Protein AF-A0AA40HAX6-F1 (afdb_monomer_lite)

Radius of gyration: 31.43 Å; chains: 1; bounding box: 55×46×75 Å

Foldseek 3Di:
DDPLVVCCVVPVPVNPPCPDDPDDPVRVLVVVVVVCVVVVHPDDSVNVVVVCVVPVDDQDPVNVVVVVVVVVVVVPPPPPPPDDDDPVNVVVVVVVVVVVVVVCCVPDPCVCLVPPDPCNPVVVCPPDPPPPDPPVVVVVPDPDPPPPPPPD

Secondary structure (DSSP, 8-state):
--HHHHHHHH-HHHHSS-----S-HHHHHHHHHHHHHHTT----HHHHHHHHHHT-SPPPHHHHHHHHHHHHHHHTS-PPPP-PPPHHHHHHHHHHHHHHHHHHHHH-S-GGGGTS-S-HHHHHHHH--PPPPPHHHHTTT-SSTTSSTT--

Structure (mmCIF, N/CA/C/O backbone):
data_AF-A0AA40HAX6-F1
#
_entry.id   AF-A0AA40HAX6-F1
#
loop_
_atom_site.group_PDB
_atom_site.id
_atom_site.type_symbol
_atom_site.label_atom_id
_atom_site.label_alt_id
_atom_site.label_comp_id
_atom_site.label_asym_id
_atom_site.label_entity_id
_atom_site.label_seq_id
_atom_site.pdbx_PDB_ins_code
_atom_site.Cartn_x
_atom_site.Cartn_y
_atom_site.Cartn_z
_atom_site.occupancy
_atom_site.B_iso_or_equiv
_atom_site.auth_seq_id
_atom_site.auth_comp_id
_atom_site.auth_asym_id
_atom_site.auth_atom_id
_atom_site.pdbx_PDB_model_num
ATOM 1 N N . MET A 1 1 ? 4.149 14.054 24.606 1.00 46.62 1 MET A N 1
ATOM 2 C CA . MET A 1 1 ? 4.025 14.583 23.227 1.00 46.62 1 MET A CA 1
ATOM 3 C C . MET A 1 1 ? 2.617 14.278 22.750 1.00 46.62 1 MET A C 1
ATOM 5 O O . MET A 1 1 ? 2.162 13.174 22.989 1.00 46.62 1 MET A O 1
ATOM 9 N N . ASN A 1 2 ? 1.906 15.244 22.168 1.00 57.81 2 ASN A N 1
ATOM 10 C CA . ASN A 1 2 ? 0.534 15.046 21.694 1.00 57.81 2 ASN A CA 1
ATOM 11 C C . ASN A 1 2 ? 0.577 14.601 20.222 1.00 57.81 2 ASN A C 1
ATOM 13 O O . ASN A 1 2 ? 1.053 15.360 19.376 1.00 57.81 2 ASN A O 1
ATOM 17 N N . LEU A 1 3 ? 0.077 13.397 19.935 1.00 63.91 3 LEU A N 1
ATOM 18 C CA . LEU A 1 3 ? 0.017 12.810 18.594 1.00 63.91 3 LEU A CA 1
ATOM 19 C C . LEU A 1 3 ? -0.716 13.730 17.600 1.00 63.91 3 LEU A C 1
ATOM 21 O O . LEU A 1 3 ? -0.274 13.921 16.472 1.00 63.91 3 LEU A O 1
ATOM 25 N N . ASN A 1 4 ? -1.760 14.417 18.062 1.00 64.25 4 ASN A N 1
ATOM 26 C CA . ASN A 1 4 ? -2.534 15.388 17.292 1.00 64.25 4 ASN A CA 1
ATOM 27 C C . ASN A 1 4 ? -1.691 16.598 16.841 1.00 64.25 4 ASN A C 1
ATOM 29 O O . ASN A 1 4 ? -1.905 17.160 15.771 1.00 64.25 4 ASN A O 1
ATOM 33 N N . GLY A 1 5 ? -0.692 16.995 17.637 1.00 73.69 5 GLY A N 1
ATOM 34 C CA . GLY A 1 5 ? 0.253 18.050 17.259 1.00 73.69 5 GLY A CA 1
ATOM 35 C C . GLY A 1 5 ? 1.217 17.615 16.154 1.00 73.69 5 GLY A C 1
ATOM 36 O O . GLY A 1 5 ? 1.583 18.423 15.306 1.00 73.69 5 GLY A O 1
ATOM 37 N N . VAL A 1 6 ? 1.592 16.334 16.138 1.00 76.06 6 VAL A N 1
ATOM 38 C CA . VAL A 1 6 ? 2.433 15.753 15.084 1.00 76.06 6 VAL A CA 1
ATOM 39 C C . VAL A 1 6 ? 1.636 15.651 13.784 1.00 76.06 6 VAL A C 1
ATOM 41 O O . VAL A 1 6 ? 2.080 16.163 12.759 1.00 76.06 6 VAL A O 1
ATOM 44 N N . TRP A 1 7 ? 0.421 15.099 13.829 1.00 73.50 7 TRP A N 1
ATOM 45 C CA . TRP A 1 7 ? -0.431 14.954 12.645 1.00 73.50 7 TRP A CA 1
ATOM 46 C C . TRP A 1 7 ? -0.820 16.292 12.003 1.00 73.50 7 TRP A C 1
ATOM 48 O O . TRP A 1 7 ? -0.877 16.365 10.778 1.00 73.50 7 TRP A O 1
ATOM 58 N N . LYS A 1 8 ? -0.981 17.377 12.779 1.00 76.56 8 LYS A N 1
ATOM 59 C CA . LYS A 1 8 ? -1.205 18.732 12.229 1.00 76.56 8 LYS A CA 1
ATOM 60 C C . LYS A 1 8 ? -0.092 19.216 11.302 1.00 76.56 8 LYS A C 1
ATOM 62 O O . LYS A 1 8 ? -0.373 19.958 10.368 1.00 76.56 8 LYS A O 1
ATOM 67 N N . ASN A 1 9 ? 1.152 18.812 11.551 1.00 79.31 9 ASN A N 1
ATOM 68 C CA . ASN A 1 9 ? 2.286 19.218 10.721 1.00 79.31 9 ASN A CA 1
ATOM 69 C C . ASN A 1 9 ? 2.420 18.363 9.457 1.00 79.31 9 ASN A C 1
ATOM 71 O O . ASN A 1 9 ? 2.877 18.864 8.435 1.00 79.31 9 ASN A O 1
ATOM 75 N N . PHE A 1 10 ? 2.036 17.087 9.527 1.00 76.62 10 PHE A N 1
ATOM 76 C CA . PHE A 1 10 ? 2.179 16.154 8.408 1.00 76.62 10 PHE A CA 1
ATOM 77 C C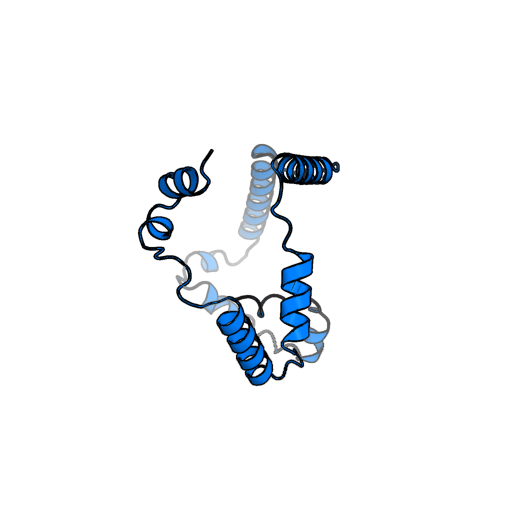 . PHE A 1 10 ? 0.958 16.124 7.481 1.00 76.62 10 PHE A C 1
ATOM 79 O O . PHE A 1 10 ? 1.125 16.000 6.272 1.00 76.62 10 PHE A O 1
ATOM 86 N N . CYS A 1 11 ? -0.256 16.238 8.023 1.00 72.75 11 CYS A N 1
ATOM 87 C CA . CYS A 1 11 ? -1.500 16.087 7.268 1.00 72.75 11 CYS A CA 1
ATOM 88 C C . CYS A 1 11 ? -2.616 16.998 7.825 1.00 72.75 11 CYS A C 1
ATOM 90 O O . CYS A 1 11 ? -3.612 16.519 8.375 1.00 72.75 11 CYS A O 1
ATOM 92 N N . PRO A 1 12 ? -2.463 18.333 7.721 1.00 73.44 12 PRO A N 1
ATOM 93 C CA . PRO A 1 12 ? -3.365 19.304 8.350 1.00 73.44 12 PRO A CA 1
ATOM 94 C C . PRO A 1 12 ? -4.830 19.176 7.906 1.00 73.44 12 PRO A C 1
ATOM 96 O O . PRO A 1 12 ? -5.731 19.481 8.686 1.00 73.44 12 PRO A O 1
ATOM 99 N N . GLN A 1 13 ? -5.079 18.693 6.688 1.00 71.75 13 GLN A N 1
ATOM 100 C CA . GLN A 1 13 ? -6.418 18.510 6.124 1.00 71.75 13 GLN A CA 1
ATOM 101 C C . GLN A 1 13 ? -7.256 17.437 6.834 1.00 71.75 13 GLN A C 1
ATOM 103 O O . GLN A 1 13 ? -8.473 17.476 6.742 1.00 71.75 13 GLN A O 1
ATOM 108 N N . PHE A 1 14 ? -6.632 16.501 7.556 1.00 64.81 14 PHE A N 1
ATOM 109 C CA . PHE A 1 14 ? -7.350 15.433 8.265 1.00 64.81 14 PHE A CA 1
ATOM 110 C C . PHE A 1 14 ? -7.528 15.709 9.762 1.00 64.81 14 PHE A C 1
ATOM 112 O O . PHE A 1 14 ? -8.222 14.965 10.445 1.00 64.81 14 PHE A O 1
ATOM 119 N N . VAL A 1 15 ? -6.896 16.765 10.285 1.00 71.25 15 VAL A N 1
ATOM 120 C CA . VAL A 1 15 ? -6.852 17.037 11.731 1.00 71.25 15 VAL A CA 1
ATOM 121 C C . VAL A 1 15 ? -7.700 18.241 12.136 1.00 71.25 15 VAL A C 1
ATOM 123 O O . VAL A 1 15 ? -8.113 18.343 13.289 1.00 71.25 15 VAL A O 1
ATOM 126 N N . ASN A 1 16 ? -7.959 19.170 11.214 1.00 65.81 16 ASN A N 1
ATOM 127 C CA . ASN A 1 16 ? -8.703 20.390 11.534 1.00 65.81 16 ASN A CA 1
ATOM 128 C C . ASN A 1 16 ? -10.227 20.194 11.576 1.00 65.81 16 ASN A C 1
ATOM 130 O O . ASN A 1 16 ? -10.882 20.908 12.329 1.00 65.81 16 ASN A O 1
ATOM 134 N N . ASP A 1 17 ? -10.758 19.206 10.853 1.00 67.38 17 ASP A N 1
ATOM 135 C CA . ASP A 1 17 ? -12.207 18.985 10.706 1.00 67.38 17 ASP A CA 1
ATOM 136 C C . ASP A 1 17 ? -12.710 17.762 11.497 1.00 67.38 17 ASP A C 1
ATOM 138 O O . ASP A 1 17 ? -13.873 17.371 11.405 1.00 67.38 17 ASP A O 1
ATOM 142 N N . PHE A 1 18 ? -11.836 17.131 12.287 1.00 67.62 18 PHE A N 1
ATOM 143 C CA . PHE A 1 18 ? -12.219 15.999 13.123 1.00 67.62 18 PHE A CA 1
ATOM 144 C C . PHE A 1 18 ? -12.949 16.500 14.376 1.00 67.62 18 PHE A C 1
ATOM 146 O O . PHE A 1 18 ? -12.328 16.907 15.360 1.00 67.62 18 PHE A O 1
ATOM 153 N N . HIS A 1 19 ? -14.281 16.467 14.340 1.00 68.56 19 HIS A N 1
ATOM 154 C CA . HIS A 1 19 ? -15.152 16.856 15.456 1.00 68.56 19 HIS A CA 1
ATOM 155 C C . HIS A 1 19 ? -15.296 15.774 16.542 1.00 68.56 19 HIS A C 1
ATOM 157 O O . HIS A 1 19 ? -16.044 15.957 17.501 1.00 68.56 19 HIS A O 1
ATOM 163 N N . GLY A 1 20 ? -14.534 14.682 16.434 1.00 66.62 20 GLY A N 1
ATOM 164 C CA . GLY A 1 20 ? -14.691 13.492 17.263 1.00 66.62 20 GLY A CA 1
ATOM 165 C C . GLY A 1 20 ? -15.634 12.476 16.624 1.00 66.62 20 GLY A C 1
ATOM 166 O O . GLY A 1 20 ? -16.152 12.684 15.529 1.00 66.62 20 GLY A O 1
ATOM 167 N N . PHE A 1 21 ? -15.835 11.360 17.317 1.00 67.00 21 PHE A N 1
ATOM 168 C CA . PHE A 1 21 ? -16.885 10.405 16.984 1.00 67.00 21 PHE A CA 1
ATOM 169 C C . PHE A 1 21 ? -18.151 10.830 17.738 1.00 67.00 21 PHE A C 1
ATOM 171 O O . PHE A 1 21 ? -18.143 10.881 18.966 1.00 67.00 21 PHE A O 1
ATOM 178 N N . GLU A 1 22 ? -19.205 11.207 17.011 1.00 63.94 22 GLU A N 1
ATOM 179 C CA . GLU A 1 22 ? -20.516 11.539 17.600 1.00 63.94 22 GLU A CA 1
ATOM 180 C C . GLU A 1 22 ? -21.270 10.289 18.071 1.00 63.94 22 GLU A C 1
ATOM 182 O O . GLU A 1 22 ? -22.085 10.358 18.992 1.00 63.94 22 GLU A O 1
ATOM 187 N N . ASP A 1 23 ? -20.950 9.144 17.473 1.00 69.44 23 ASP A N 1
ATOM 188 C CA . ASP A 1 23 ? -21.587 7.868 17.749 1.00 69.44 23 ASP A CA 1
ATOM 189 C C . ASP A 1 23 ? -20.912 7.154 18.925 1.00 69.44 23 ASP A C 1
ATOM 191 O O . ASP A 1 23 ? -19.686 7.043 19.004 1.00 69.44 23 ASP A O 1
ATOM 195 N N . SER A 1 24 ? -21.728 6.650 19.852 1.00 83.50 24 SER A N 1
ATOM 196 C CA . SER A 1 24 ? -21.241 5.832 20.960 1.00 83.50 24 SER A CA 1
ATOM 197 C C . SER A 1 24 ? -20.729 4.478 20.457 1.00 83.50 24 SER A C 1
ATOM 199 O O . SER A 1 24 ? -21.085 4.024 19.367 1.00 83.50 24 SER A O 1
ATOM 201 N N . VAL A 1 25 ? -19.908 3.797 21.259 1.00 83.50 25 VAL A N 1
ATOM 202 C CA . VAL A 1 25 ? -19.366 2.471 20.905 1.00 83.50 25 VAL A CA 1
ATOM 203 C C . VAL A 1 25 ? -20.496 1.480 20.600 1.00 83.50 25 VAL A C 1
ATOM 205 O O . VAL A 1 25 ? -20.386 0.679 19.678 1.00 83.50 25 VAL A O 1
ATOM 208 N N . GLU A 1 26 ? -21.626 1.590 21.296 1.00 86.94 26 GLU A N 1
ATOM 209 C CA . GLU A 1 26 ? -22.817 0.772 21.060 1.00 86.94 26 GLU A CA 1
ATOM 210 C C . GLU A 1 26 ? -23.436 1.013 19.674 1.00 86.94 26 GLU A C 1
ATOM 212 O O . GLU A 1 26 ? -23.904 0.071 19.031 1.00 86.94 26 GLU A O 1
ATOM 217 N N . VAL A 1 27 ? -23.420 2.259 19.185 1.00 88.94 27 VAL A N 1
ATOM 218 C CA . VAL A 1 27 ? -23.888 2.597 17.831 1.00 88.94 27 VAL A CA 1
ATOM 219 C C . VAL A 1 27 ? -22.941 2.016 16.783 1.00 88.94 27 VAL A C 1
ATOM 221 O O . VAL A 1 27 ? -23.400 1.432 15.802 1.00 88.94 27 VAL A O 1
ATOM 224 N N . VAL A 1 28 ? -21.629 2.101 17.014 1.00 87.69 28 VAL A N 1
ATOM 225 C CA . VAL A 1 28 ? -20.618 1.513 16.124 1.00 87.69 28 VAL A CA 1
ATOM 226 C C . VAL A 1 28 ? -20.776 -0.007 16.042 1.00 87.69 28 VAL A C 1
ATOM 228 O O . VAL A 1 28 ? -20.815 -0.543 14.938 1.00 87.69 28 VAL A O 1
ATOM 231 N N . ILE A 1 29 ? -20.943 -0.696 17.178 1.00 92.44 29 ILE A N 1
ATOM 232 C CA . ILE A 1 29 ? -21.169 -2.151 17.217 1.00 92.44 29 ILE A CA 1
ATOM 233 C C . ILE A 1 29 ? -22.414 -2.520 16.407 1.00 92.44 29 ILE A C 1
ATOM 235 O O . ILE A 1 29 ? -22.360 -3.411 15.561 1.00 92.44 29 ILE A O 1
ATOM 239 N N . LYS A 1 30 ? -23.522 -1.796 16.604 1.00 92.44 30 LYS A N 1
ATOM 240 C CA . LYS A 1 30 ? -24.759 -2.035 15.856 1.00 92.44 30 LYS A CA 1
ATOM 241 C C . LYS A 1 30 ? -24.563 -1.859 14.347 1.00 92.44 30 LYS A C 1
ATOM 243 O O . LYS A 1 30 ? -25.037 -2.690 13.579 1.00 92.44 30 LYS A O 1
ATOM 248 N N . ASN A 1 31 ? -23.867 -0.805 13.927 1.00 92.62 31 ASN A N 1
ATOM 249 C CA . ASN A 1 31 ? -23.607 -0.549 12.511 1.00 92.62 31 ASN A CA 1
ATOM 250 C C . ASN A 1 31 ? -22.734 -1.652 11.892 1.00 92.62 31 ASN A C 1
ATOM 252 O O . ASN A 1 31 ? -22.984 -2.065 10.765 1.00 92.62 31 ASN A O 1
ATOM 256 N N . VAL A 1 32 ? -21.739 -2.161 12.626 1.00 91.88 32 VAL A N 1
ATOM 257 C CA . VAL A 1 32 ? -20.893 -3.276 12.168 1.00 91.88 32 VAL A CA 1
ATOM 258 C C . VAL A 1 32 ? -21.713 -4.555 11.990 1.00 91.88 32 VAL A C 1
ATOM 260 O O . VAL A 1 32 ? -21.576 -5.205 10.958 1.00 91.88 32 VAL A O 1
ATOM 263 N N . VAL A 1 33 ? -22.604 -4.875 12.934 1.00 94.38 33 VAL A N 1
ATOM 264 C CA . VAL A 1 33 ? -23.519 -6.028 12.824 1.00 94.38 33 VAL A CA 1
ATOM 265 C C . VAL A 1 33 ? -24.523 -5.846 11.678 1.00 94.38 33 VAL A C 1
ATOM 267 O O . VAL A 1 33 ? -24.883 -6.789 10.981 1.00 94.38 33 VAL A O 1
ATOM 270 N N . GLU A 1 34 ? -25.002 -4.631 11.424 1.00 95.00 34 GLU A N 1
ATOM 271 C CA . GLU A 1 34 ? -25.877 -4.378 10.274 1.00 95.00 34 GLU A CA 1
ATOM 272 C C . GLU A 1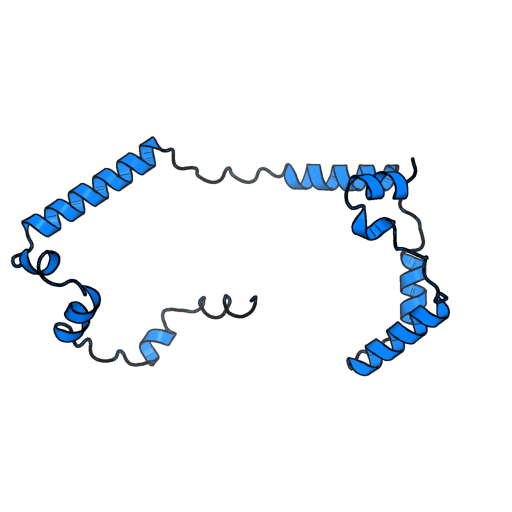 34 ? -25.134 -4.576 8.943 1.00 95.00 34 GLU A C 1
ATOM 274 O O . GLU A 1 34 ? -25.664 -5.194 8.018 1.00 95.00 34 GLU A O 1
ATOM 279 N N . LEU A 1 35 ? -23.889 -4.103 8.855 1.00 95.56 35 LEU A N 1
ATOM 280 C CA . LEU A 1 35 ? -23.042 -4.279 7.677 1.00 95.56 35 LEU A CA 1
ATOM 281 C C . LEU A 1 35 ? -22.644 -5.742 7.458 1.00 95.56 35 LEU A C 1
ATOM 283 O O . LEU A 1 35 ? -22.634 -6.190 6.312 1.00 95.56 35 LEU A O 1
ATOM 287 N N . SER A 1 36 ? -22.346 -6.501 8.518 1.00 94.31 36 SER A N 1
ATOM 288 C CA . SER A 1 36 ? -22.044 -7.933 8.402 1.00 94.31 36 SER A CA 1
ATOM 289 C C . SER A 1 36 ? -23.232 -8.694 7.818 1.00 94.31 36 SER A C 1
ATOM 291 O O . SER A 1 36 ? -23.062 -9.428 6.848 1.00 94.31 36 SER A O 1
ATOM 293 N N . ASN A 1 37 ? -24.447 -8.411 8.296 1.00 93.56 37 ASN A N 1
ATOM 294 C CA . ASN A 1 37 ? -25.683 -8.980 7.759 1.00 93.56 37 ASN A CA 1
ATOM 295 C C . ASN A 1 37 ? -25.908 -8.625 6.278 1.00 93.56 37 ASN A C 1
ATOM 297 O O . ASN A 1 37 ? -26.351 -9.466 5.500 1.00 93.56 37 ASN A O 1
ATOM 301 N N . GLN A 1 38 ? -25.589 -7.397 5.854 1.00 95.94 38 GLN A N 1
ATOM 302 C CA . GLN A 1 38 ? -25.674 -6.999 4.439 1.00 95.94 38 GLN A CA 1
ATOM 303 C C . GLN A 1 38 ? -24.665 -7.736 3.547 1.00 95.94 38 GLN A C 1
ATOM 305 O O . GLN A 1 38 ? -24.916 -7.919 2.355 1.00 95.94 38 GLN A O 1
ATOM 310 N N . LEU A 1 39 ? -23.530 -8.139 4.118 1.00 95.00 39 LEU A N 1
ATOM 311 C CA . LEU A 1 39 ? -22.461 -8.871 3.444 1.00 95.00 39 LEU A CA 1
ATOM 312 C C . LEU A 1 39 ? -22.581 -10.397 3.602 1.00 95.00 39 LEU A C 1
ATOM 314 O O . LEU A 1 39 ? -21.684 -11.104 3.148 1.00 95.00 39 LEU A O 1
ATOM 318 N N . ASP A 1 40 ? -23.671 -10.890 4.202 1.00 93.56 40 ASP A N 1
ATOM 319 C CA . ASP A 1 40 ? -23.908 -12.313 4.498 1.00 93.56 40 ASP A CA 1
ATOM 320 C C . ASP A 1 40 ? -22.792 -12.932 5.371 1.00 93.56 40 ASP A C 1
ATOM 322 O O . ASP A 1 40 ? -22.362 -14.068 5.178 1.00 93.56 40 ASP A O 1
ATOM 326 N N . LEU A 1 41 ? -22.281 -12.140 6.321 1.00 92.94 41 LEU A N 1
ATOM 327 C CA . LEU A 1 41 ? -21.301 -12.547 7.326 1.00 92.94 41 LEU A CA 1
ATOM 328 C C . LEU A 1 41 ? -22.004 -12.807 8.662 1.00 92.94 41 LEU A C 1
ATOM 330 O O . LEU A 1 41 ? -22.755 -11.965 9.153 1.00 92.94 41 LEU A O 1
ATOM 334 N N . GLU A 1 42 ? -21.707 -13.946 9.280 1.00 91.00 42 GLU A N 1
ATOM 335 C CA . GLU A 1 42 ? -22.206 -14.320 10.606 1.00 91.00 42 GLU A CA 1
ATOM 336 C C . GLU A 1 42 ? -21.335 -13.644 11.678 1.00 91.00 42 GLU A C 1
ATOM 338 O O . GLU A 1 42 ? -20.300 -14.174 12.078 1.00 91.00 42 GLU A O 1
ATOM 343 N N . VAL A 1 43 ? -21.705 -12.415 12.056 1.00 93.25 43 VAL A N 1
ATOM 344 C CA . VAL A 1 43 ? -21.038 -11.624 13.105 1.00 93.25 43 VAL A CA 1
ATOM 345 C C . VAL A 1 43 ? -22.093 -11.087 14.062 1.00 93.25 43 VAL A C 1
ATOM 347 O O . VAL A 1 43 ? -22.968 -10.324 13.646 1.00 93.25 43 VAL A O 1
ATOM 350 N N . GLU A 1 44 ? -21.968 -11.446 15.334 1.00 94.25 44 GLU A N 1
ATOM 351 C CA . GLU A 1 44 ? -22.823 -10.992 16.427 1.00 94.25 44 GLU A CA 1
ATOM 352 C C . GLU A 1 44 ? -22.216 -9.784 17.156 1.00 94.25 44 GLU A C 1
ATOM 354 O O . GLU A 1 44 ? -21.036 -9.445 17.016 1.00 94.25 44 GLU A O 1
ATOM 359 N N . ALA A 1 45 ? -23.031 -9.103 17.965 1.00 92.06 45 ALA A N 1
ATOM 360 C CA . ALA A 1 45 ? -22.565 -7.959 18.749 1.00 92.06 45 ALA A CA 1
ATOM 361 C C . ALA A 1 45 ? -21.453 -8.362 19.734 1.00 92.06 45 ALA A C 1
ATOM 363 O O . ALA A 1 45 ? -20.492 -7.612 19.924 1.00 92.06 45 ALA A O 1
ATOM 364 N N . GLU A 1 46 ? -21.564 -9.557 20.315 1.00 92.25 46 GLU A N 1
ATOM 365 C CA . GLU A 1 46 ? -20.574 -10.151 21.207 1.00 92.25 46 GLU A CA 1
ATOM 366 C C . GLU A 1 46 ? -19.202 -10.279 20.529 1.00 92.25 46 GLU A C 1
ATOM 368 O O . GLU A 1 46 ? -18.208 -9.850 21.116 1.00 92.25 46 GLU A O 1
ATOM 373 N N . ASP A 1 47 ? -19.147 -10.734 19.273 1.00 92.25 47 ASP A N 1
ATOM 374 C CA . ASP A 1 47 ? -17.895 -10.890 18.518 1.00 92.25 47 ASP A CA 1
ATOM 375 C C . ASP A 1 47 ? -17.155 -9.552 18.367 1.00 92.25 47 ASP A C 1
ATOM 377 O O . ASP A 1 47 ? -15.935 -9.461 18.535 1.00 92.25 47 ASP A O 1
ATOM 381 N N . VAL A 1 48 ? -17.902 -8.474 18.101 1.00 90.81 48 VAL A N 1
ATOM 382 C CA . VAL A 1 48 ? -17.339 -7.120 17.993 1.00 90.81 48 VAL A CA 1
ATOM 383 C C . VAL A 1 48 ? -16.856 -6.628 19.358 1.00 90.81 48 VAL A C 1
ATOM 385 O O . VAL A 1 48 ? -15.789 -6.020 19.452 1.00 90.81 48 VAL A O 1
ATOM 388 N N . THR A 1 49 ? -17.600 -6.896 20.435 1.00 90.50 49 THR A N 1
ATOM 389 C CA . THR A 1 49 ? -17.183 -6.492 21.787 1.00 90.50 49 THR A CA 1
ATOM 390 C C . THR 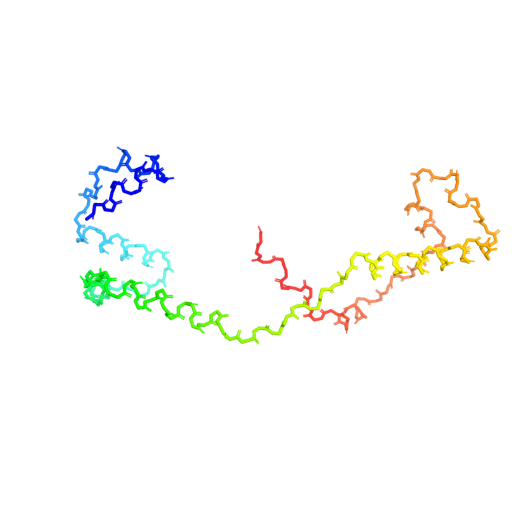A 1 49 ? -15.943 -7.237 22.273 1.00 90.50 49 THR A C 1
ATOM 392 O O . THR A 1 49 ? -15.062 -6.613 22.865 1.00 90.50 49 THR A O 1
ATOM 395 N N . GLU A 1 50 ? -15.826 -8.536 21.990 1.00 90.06 50 GLU A N 1
ATOM 396 C CA . GLU A 1 50 ? -14.637 -9.329 22.309 1.00 90.06 50 GLU A CA 1
ATOM 397 C C . GLU A 1 50 ? -13.417 -8.835 21.523 1.00 90.06 50 GLU A C 1
ATOM 399 O O . GLU A 1 50 ? -12.330 -8.671 22.088 1.00 90.06 50 GLU A O 1
ATOM 404 N N . LEU A 1 51 ? -13.600 -8.502 20.240 1.00 89.00 51 LEU A N 1
ATOM 405 C CA . LEU A 1 51 ? -12.546 -7.916 19.416 1.00 89.00 51 LEU A CA 1
ATOM 406 C C . LEU A 1 51 ? -12.056 -6.582 19.995 1.00 89.00 51 LEU A C 1
ATOM 408 O O . LEU A 1 51 ? -10.851 -6.395 20.168 1.00 89.00 51 LEU A O 1
ATOM 412 N N . LEU A 1 52 ? -12.976 -5.681 20.349 1.00 86.88 52 LEU A N 1
ATOM 413 C CA . LEU A 1 52 ? -12.639 -4.395 20.963 1.00 86.88 52 LEU A CA 1
ATOM 414 C C . LEU A 1 52 ? -11.940 -4.571 22.316 1.00 86.88 52 LEU A C 1
ATOM 416 O O . LEU A 1 52 ? -10.995 -3.845 22.614 1.00 86.88 52 LEU A O 1
ATOM 420 N N . ALA A 1 53 ? -12.356 -5.552 23.117 1.00 86.25 53 ALA A N 1
ATOM 421 C CA . ALA A 1 53 ? -11.721 -5.853 24.395 1.00 86.25 53 ALA A CA 1
ATOM 422 C C . ALA A 1 53 ? -10.293 -6.398 24.222 1.00 86.25 53 ALA A C 1
ATOM 424 O O . ALA A 1 53 ? -9.398 -6.011 24.971 1.00 86.25 53 ALA A O 1
ATOM 425 N N . SER A 1 54 ? -10.058 -7.253 23.221 1.00 82.19 54 SER A N 1
ATOM 426 C CA . SER A 1 54 ? -8.729 -7.829 22.957 1.00 82.19 54 SER A CA 1
ATOM 427 C C . SER A 1 54 ? -7.689 -6.805 22.481 1.00 82.19 54 SER A C 1
ATOM 429 O O . SER A 1 54 ? -6.499 -7.014 22.693 1.00 82.19 54 SER A O 1
ATOM 431 N N . HIS A 1 55 ? -8.128 -5.692 21.887 1.00 77.81 55 HIS A N 1
ATOM 432 C CA . HIS A 1 55 ? -7.265 -4.613 21.386 1.00 77.81 55 HIS A CA 1
ATOM 433 C C . HIS A 1 55 ? -7.447 -3.300 22.169 1.00 77.81 55 HIS A C 1
ATOM 435 O O . HIS A 1 55 ? -7.089 -2.228 21.685 1.00 77.81 55 HIS A O 1
ATOM 441 N N . GLY A 1 56 ? -8.032 -3.368 23.369 1.00 73.12 56 GLY A N 1
ATOM 442 C CA . GLY A 1 56 ? -8.312 -2.194 24.198 1.00 73.12 56 GLY A CA 1
ATOM 443 C C . GLY A 1 56 ? -7.093 -1.637 24.938 1.00 73.12 56 GLY A C 1
ATOM 444 O O . GLY A 1 56 ? -7.178 -0.550 25.510 1.00 73.12 56 GLY A O 1
ATOM 445 N N . GLU A 1 57 ? -5.974 -2.366 24.957 1.00 79.56 57 GLU A N 1
ATOM 446 C CA . GLU A 1 57 ? -4.731 -1.891 25.560 1.00 79.56 57 GLU A CA 1
ATOM 447 C C . GLU A 1 57 ? -4.049 -0.885 24.624 1.00 79.56 57 GLU A C 1
ATOM 449 O O . GLU A 1 57 ? -3.723 -1.187 23.474 1.00 79.56 57 GLU A O 1
ATOM 454 N N . GLU A 1 58 ? -3.872 0.347 25.107 1.00 75.88 58 GLU A N 1
ATOM 455 C CA . GLU A 1 58 ? -3.168 1.385 24.360 1.00 75.88 58 GLU A CA 1
ATOM 456 C C . GLU A 1 58 ? -1.693 0.996 24.228 1.00 75.88 58 GLU A C 1
ATOM 458 O O . GLU A 1 58 ? -1.025 0.714 25.223 1.00 75.88 58 GLU A O 1
ATOM 463 N N . LEU A 1 59 ? -1.180 1.003 22.995 1.00 81.31 59 LEU A N 1
ATOM 464 C CA . LEU A 1 59 ? 0.230 0.726 22.739 1.00 81.31 59 LEU A CA 1
ATOM 465 C C . LEU A 1 59 ? 1.115 1.704 23.515 1.00 81.31 59 LEU A C 1
ATOM 467 O O . LEU A 1 59 ? 0.988 2.926 23.380 1.00 81.31 59 LEU A O 1
ATOM 471 N N . THR A 1 60 ? 2.062 1.163 24.276 1.00 85.56 60 THR A N 1
ATOM 472 C CA . THR A 1 60 ? 3.044 1.974 24.993 1.00 85.56 60 THR A CA 1
ATOM 473 C C . THR A 1 60 ? 4.164 2.440 24.057 1.00 85.56 60 THR A C 1
ATOM 475 O O . THR A 1 60 ? 4.351 1.943 22.940 1.00 85.56 60 THR A O 1
ATOM 478 N N . ALA A 1 61 ? 4.940 3.438 24.491 1.00 86.69 61 ALA A N 1
ATOM 479 C CA . ALA A 1 61 ? 6.089 3.911 23.718 1.00 86.69 61 ALA A CA 1
ATOM 480 C C . ALA A 1 61 ? 7.166 2.815 23.576 1.00 86.69 61 ALA A C 1
ATOM 482 O O . ALA A 1 61 ? 7.875 2.755 22.566 1.00 86.69 61 ALA A O 1
ATOM 483 N N . GLU A 1 62 ? 7.265 1.943 24.576 1.00 85.56 62 GLU A N 1
ATOM 484 C CA . GLU A 1 62 ? 8.111 0.760 24.606 1.00 85.56 62 GLU A CA 1
ATOM 485 C C . GLU A 1 62 ? 7.668 -0.270 23.555 1.00 85.56 62 GLU A C 1
ATOM 487 O O . GLU A 1 62 ? 8.506 -0.694 22.755 1.00 85.56 62 GLU A O 1
ATOM 492 N N . ASP A 1 63 ? 6.368 -0.573 23.460 1.00 86.00 63 ASP A N 1
ATOM 493 C CA . ASP A 1 63 ? 5.816 -1.501 22.455 1.00 86.00 63 ASP A CA 1
ATOM 494 C C . ASP A 1 63 ? 6.082 -1.012 21.027 1.00 86.00 63 ASP A C 1
ATOM 496 O O . ASP A 1 63 ? 6.526 -1.766 20.160 1.00 86.00 63 ASP A O 1
ATOM 500 N N . LEU A 1 64 ? 5.894 0.290 20.780 1.00 82.88 64 LEU A N 1
ATOM 501 C CA . LEU A 1 64 ? 6.202 0.908 19.486 1.00 82.88 64 LEU A CA 1
ATOM 502 C C . LEU A 1 64 ? 7.693 0.830 19.140 1.00 82.88 64 LEU A C 1
ATOM 504 O O . LEU A 1 64 ? 8.061 0.719 17.968 1.00 82.88 64 LEU A O 1
ATOM 508 N N . THR A 1 65 ? 8.562 0.917 20.146 1.00 87.00 65 THR A N 1
ATOM 509 C CA . THR A 1 65 ? 10.013 0.806 19.959 1.00 87.00 65 THR A CA 1
ATOM 510 C C . THR A 1 65 ? 10.410 -0.638 19.660 1.00 87.00 65 THR A C 1
ATOM 512 O 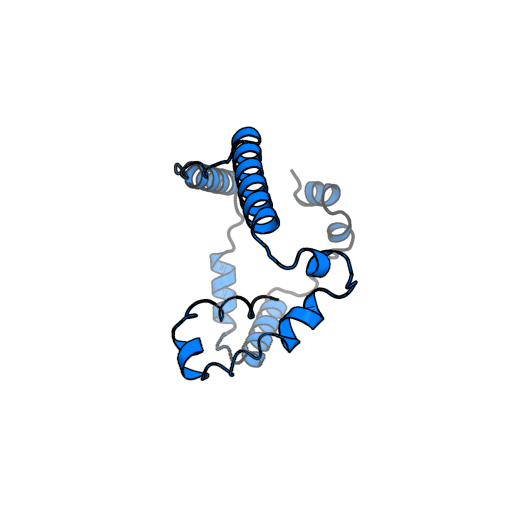O . THR A 1 65 ? 11.218 -0.874 18.764 1.00 87.00 65 THR A O 1
ATOM 515 N N . GLN A 1 66 ? 9.798 -1.606 20.343 1.00 86.00 66 GLN A N 1
ATOM 516 C CA . GLN A 1 66 ? 10.007 -3.030 20.101 1.00 86.00 66 GLN A CA 1
ATOM 517 C C . GLN A 1 66 ? 9.527 -3.454 18.706 1.00 86.00 66 GLN A C 1
ATOM 519 O O . GLN A 1 66 ? 10.246 -4.168 18.009 1.00 86.00 66 GLN A O 1
ATOM 524 N N . LEU A 1 67 ? 8.371 -2.956 18.256 1.00 83.25 67 LEU A N 1
ATOM 525 C CA . LEU A 1 67 ? 7.856 -3.218 16.910 1.00 83.25 67 LEU A CA 1
ATOM 526 C C . LEU A 1 67 ? 8.807 -2.685 15.826 1.00 83.25 67 LEU A C 1
ATOM 528 O O . LEU A 1 67 ? 9.082 -3.363 1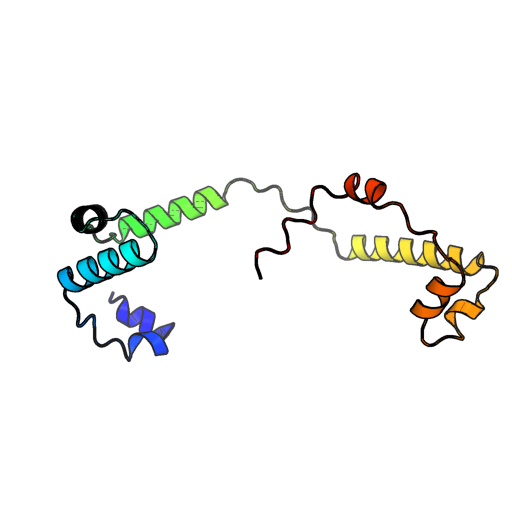4.840 1.00 83.25 67 LEU A O 1
ATOM 532 N N . LYS A 1 68 ? 9.359 -1.480 16.027 1.00 79.50 68 LYS A N 1
ATOM 533 C CA . LYS A 1 68 ? 10.381 -0.917 15.129 1.00 79.50 68 LYS A CA 1
ATOM 534 C C . LYS A 1 68 ? 11.640 -1.774 15.088 1.00 79.50 68 LYS A C 1
ATOM 536 O O . LYS A 1 68 ? 12.197 -1.960 14.014 1.00 79.50 68 LYS A O 1
ATOM 541 N N . GLN A 1 69 ? 12.083 -2.278 16.236 1.00 80.94 69 GLN A N 1
ATOM 542 C CA . GLN A 1 69 ? 13.273 -3.118 16.321 1.00 80.94 69 GLN A CA 1
ATOM 543 C C . GLN A 1 69 ? 13.075 -4.450 15.580 1.00 80.94 69 GLN A C 1
ATOM 545 O O . GLN A 1 69 ? 13.956 -4.845 14.824 1.00 80.94 69 GLN A O 1
ATOM 550 N N . GLN A 1 70 ? 11.902 -5.081 15.708 1.00 72.06 70 GLN A N 1
ATOM 551 C CA . GLN A 1 70 ? 11.550 -6.274 14.927 1.00 72.06 70 GLN A CA 1
ATOM 552 C C . GLN A 1 70 ? 11.555 -6.002 13.418 1.00 72.06 70 GLN A C 1
ATOM 554 O O . GLN A 1 70 ? 12.104 -6.794 12.660 1.00 72.06 70 GLN A O 1
ATOM 559 N N . PHE A 1 71 ? 11.007 -4.863 12.985 1.00 68.94 71 PHE A N 1
ATOM 560 C CA . PHE A 1 71 ? 10.998 -4.470 11.571 1.00 68.94 71 PHE A CA 1
ATOM 561 C C . PHE A 1 71 ? 12.418 -4.306 11.004 1.00 68.94 71 PHE A C 1
ATOM 563 O O . PHE A 1 71 ? 12.684 -4.691 9.870 1.00 68.94 71 PHE A O 1
ATOM 570 N N . ILE A 1 72 ? 13.335 -3.763 11.813 1.00 68.44 72 ILE A N 1
ATOM 571 C CA . ILE A 1 72 ? 14.751 -3.600 11.457 1.00 68.44 72 ILE A CA 1
ATOM 572 C C . ILE A 1 72 ? 15.464 -4.961 11.404 1.00 68.44 72 ILE A C 1
ATOM 574 O O . ILE A 1 72 ? 16.263 -5.197 10.507 1.00 68.44 72 ILE A O 1
ATOM 578 N N . GLU A 1 73 ? 15.178 -5.867 12.340 1.00 62.38 73 GLU A N 1
ATOM 579 C CA . GLU A 1 73 ? 15.784 -7.207 12.379 1.00 62.38 73 GLU A CA 1
ATOM 580 C C . GLU A 1 73 ? 15.325 -8.107 11.223 1.00 62.38 73 GLU A C 1
ATOM 582 O O . GLU A 1 73 ? 16.108 -8.910 10.718 1.00 62.38 73 GLU A O 1
ATOM 587 N N . GLU A 1 74 ? 14.079 -7.963 10.768 1.00 58.91 74 GLU A N 1
ATOM 588 C CA . GLU A 1 74 ? 13.555 -8.693 9.607 1.00 58.91 74 GLU A CA 1
ATOM 589 C C . GLU A 1 74 ? 14.138 -8.157 8.280 1.00 58.91 74 GLU A C 1
ATOM 591 O O . GLU A 1 74 ? 14.425 -8.931 7.358 1.00 58.91 74 GLU A O 1
ATOM 596 N N . GLU A 1 75 ? 14.414 -6.847 8.214 1.00 55.56 75 GLU A N 1
ATOM 597 C CA . GLU A 1 75 ? 15.141 -6.181 7.120 1.00 55.56 75 GLU A CA 1
ATOM 598 C C . GLU A 1 75 ? 16.628 -6.594 7.051 1.00 55.56 75 GLU A C 1
ATOM 600 O O . GLU A 1 75 ? 17.216 -6.596 5.969 1.00 55.56 75 GLU A O 1
ATOM 605 N N . ASP A 1 76 ? 17.225 -7.015 8.173 1.00 56.50 76 ASP A N 1
ATOM 606 C CA . ASP A 1 76 ? 18.632 -7.442 8.285 1.00 56.50 76 ASP A CA 1
ATOM 607 C C . ASP A 1 76 ? 18.856 -8.927 7.921 1.00 56.50 76 ASP A C 1
ATOM 609 O O . ASP A 1 76 ? 19.963 -9.468 8.032 1.00 56.50 76 ASP A O 1
ATOM 613 N N . THR A 1 77 ? 17.822 -9.624 7.428 1.00 53.03 77 THR A N 1
ATOM 614 C CA . THR A 1 77 ? 18.061 -10.869 6.691 1.00 53.03 77 THR A CA 1
ATOM 615 C C . THR A 1 77 ? 18.870 -10.531 5.433 1.00 53.03 77 THR A C 1
ATOM 617 O O . THR A 1 77 ? 18.488 -9.617 4.698 1.00 53.03 77 THR A O 1
ATOM 620 N N . PRO A 1 78 ? 19.999 -11.219 5.147 1.00 54.91 78 PRO A N 1
ATOM 621 C CA . PRO A 1 78 ? 20.841 -10.891 4.005 1.00 54.91 78 PRO A CA 1
ATOM 622 C C . PRO A 1 78 ? 20.084 -11.229 2.723 1.00 54.91 78 PRO A C 1
ATOM 624 O O . PRO A 1 78 ? 20.192 -12.323 2.167 1.00 54.91 78 PRO A O 1
ATOM 627 N N . THR A 1 79 ? 19.293 -10.269 2.259 1.00 60.09 79 THR A N 1
ATOM 628 C CA . THR A 1 79 ? 18.687 -10.282 0.942 1.00 60.09 79 THR A CA 1
ATOM 629 C C . THR A 1 79 ? 19.862 -10.301 -0.028 1.00 60.09 79 THR A C 1
ATOM 631 O O . THR A 1 79 ? 20.674 -9.371 0.003 1.00 60.09 79 THR A O 1
ATOM 634 N N . PRO A 1 80 ? 20.038 -11.362 -0.839 1.00 68.69 80 PRO A N 1
ATOM 635 C CA . PRO A 1 80 ? 21.158 -11.419 -1.763 1.00 68.69 80 PRO A CA 1
ATOM 636 C C . PRO A 1 80 ? 21.097 -10.166 -2.627 1.00 68.69 80 PRO A C 1
ATOM 638 O O . PRO A 1 80 ? 20.050 -9.894 -3.219 1.00 68.69 80 PRO A O 1
ATOM 641 N N . GLU A 1 81 ? 22.187 -9.389 -2.649 1.00 69.00 81 GLU A N 1
ATOM 642 C CA . GLU A 1 81 ? 22.200 -8.123 -3.373 1.00 69.00 81 GLU A CA 1
ATOM 643 C C . GLU A 1 81 ? 21.656 -8.356 -4.787 1.00 69.00 81 GLU A C 1
ATOM 645 O O . GLU A 1 81 ? 22.157 -9.237 -5.505 1.00 69.00 81 GLU A O 1
ATOM 650 N N . PRO A 1 82 ? 20.607 -7.619 -5.197 1.00 72.00 82 PRO A N 1
ATOM 651 C CA . PRO A 1 82 ? 20.057 -7.790 -6.524 1.00 72.00 82 PRO A CA 1
ATOM 652 C C . PRO A 1 82 ? 21.182 -7.539 -7.523 1.00 72.00 82 PRO A C 1
ATOM 654 O O . PRO A 1 82 ? 21.858 -6.511 -7.457 1.00 72.00 82 PRO A O 1
ATOM 657 N N . ARG A 1 83 ? 21.406 -8.498 -8.431 1.00 74.50 83 ARG A N 1
ATOM 658 C CA . ARG A 1 83 ? 22.446 -8.401 -9.462 1.00 74.50 83 ARG A CA 1
ATOM 659 C C . ARG A 1 83 ? 22.253 -7.092 -10.227 1.00 74.50 83 ARG A C 1
ATOM 661 O O . ARG A 1 83 ? 21.321 -6.962 -11.018 1.00 74.50 83 ARG A O 1
ATOM 668 N N . ARG A 1 84 ? 23.117 -6.112 -9.969 1.00 73.94 84 ARG A N 1
ATOM 669 C CA . ARG A 1 84 ? 23.077 -4.796 -10.608 1.00 73.94 84 ARG A CA 1
ATOM 670 C C . ARG A 1 84 ? 24.036 -4.791 -11.786 1.00 73.94 84 ARG A C 1
ATOM 672 O O . ARG A 1 84 ? 25.232 -4.986 -11.609 1.00 73.94 84 ARG A O 1
ATOM 679 N N . PHE A 1 85 ? 23.504 -4.539 -12.978 1.00 76.38 85 PHE A N 1
ATOM 680 C CA . PHE A 1 85 ? 24.324 -4.208 -14.139 1.00 76.38 85 PHE A CA 1
ATOM 681 C C . PHE A 1 85 ? 24.944 -2.825 -13.943 1.00 76.38 85 PHE A C 1
ATOM 683 O O . PHE A 1 85 ? 24.246 -1.857 -13.630 1.00 76.38 85 PHE A O 1
ATOM 690 N N . THR A 1 86 ? 26.249 -2.706 -14.165 1.00 89.81 86 THR A N 1
ATOM 691 C CA . THR A 1 86 ? 26.887 -1.395 -14.286 1.00 89.81 86 THR A CA 1
ATOM 692 C C . THR A 1 86 ? 26.497 -0.750 -15.618 1.00 89.81 86 THR A C 1
ATOM 694 O O . THR A 1 86 ? 26.282 -1.431 -16.621 1.00 89.81 86 THR A O 1
ATOM 697 N N . SER A 1 87 ? 26.466 0.586 -15.669 1.00 91.00 87 SER A N 1
ATOM 698 C CA . SER A 1 87 ? 26.236 1.327 -16.924 1.00 91.00 87 SER A CA 1
ATOM 699 C C . SER A 1 87 ? 27.212 0.902 -18.036 1.00 91.00 87 SER A C 1
ATOM 701 O O . SER A 1 87 ? 26.841 0.798 -19.202 1.00 91.00 87 SER A O 1
ATOM 703 N N . LYS A 1 88 ? 28.448 0.549 -17.662 1.00 93.62 88 LYS A N 1
ATOM 704 C CA . LYS A 1 88 ? 29.468 0.033 -18.579 1.00 93.62 88 LYS A CA 1
ATOM 705 C C . LYS A 1 88 ? 29.101 -1.330 -19.175 1.00 93.62 88 LYS A C 1
ATOM 707 O O . LYS A 1 88 ? 29.279 -1.528 -20.372 1.00 93.62 88 LYS A O 1
ATOM 712 N N . GLU A 1 89 ? 28.612 -2.264 -18.363 1.00 92.50 89 GLU A N 1
ATOM 713 C CA . GLU A 1 89 ? 28.172 -3.580 -18.848 1.00 92.50 89 GLU A CA 1
ATOM 714 C C . GLU A 1 89 ? 26.924 -3.460 -19.725 1.00 92.50 89 GLU A C 1
ATOM 716 O O . GLU A 1 89 ? 26.845 -4.113 -20.764 1.00 92.50 89 GLU A O 1
ATOM 721 N N . LEU A 1 90 ? 25.993 -2.573 -19.360 1.00 94.38 90 LEU A N 1
ATOM 722 C CA . LEU A 1 90 ? 24.809 -2.287 -20.166 1.00 94.38 90 LEU A CA 1
ATOM 723 C C . LEU A 1 90 ? 25.181 -1.690 -21.535 1.00 94.38 90 LEU A C 1
ATOM 725 O O . LEU A 1 90 ? 24.675 -2.140 -22.560 1.00 94.38 90 LEU A O 1
ATOM 729 N N . ALA A 1 91 ? 26.107 -0.728 -21.572 1.00 95.06 91 ALA A N 1
ATOM 730 C CA . ALA A 1 91 ? 26.621 -0.168 -22.822 1.00 95.06 91 ALA A CA 1
ATOM 731 C C . ALA A 1 91 ? 27.317 -1.234 -23.688 1.00 95.06 91 ALA A C 1
ATOM 733 O O . ALA A 1 91 ? 27.145 -1.252 -24.904 1.00 95.06 91 ALA A O 1
ATOM 734 N N . GLY A 1 92 ? 28.054 -2.158 -23.062 1.00 95.25 92 GLY A N 1
ATOM 735 C CA . GLY A 1 92 ? 28.636 -3.309 -23.753 1.00 95.25 92 GLY A CA 1
ATOM 736 C C . GLY A 1 92 ? 27.578 -4.214 -24.388 1.00 95.25 92 GLY A C 1
ATOM 737 O O . GLY A 1 92 ? 27.725 -4.606 -25.544 1.00 95.25 92 GLY A O 1
ATOM 738 N N . ALA A 1 93 ? 26.485 -4.498 -23.675 1.00 95.38 93 ALA A N 1
ATOM 739 C CA . ALA A 1 93 ? 25.381 -5.298 -24.200 1.00 95.38 93 ALA A CA 1
ATOM 740 C C . ALA A 1 93 ? 24.691 -4.620 -25.396 1.00 95.38 93 ALA A C 1
ATOM 742 O O . ALA A 1 93 ? 24.438 -5.274 -26.408 1.00 95.38 93 ALA A O 1
ATOM 743 N N . PHE A 1 94 ? 24.442 -3.308 -25.325 1.00 97.00 94 PHE A N 1
ATOM 744 C CA . PHE A 1 94 ? 23.862 -2.568 -26.449 1.00 97.00 94 PHE A CA 1
ATOM 745 C C . PHE A 1 94 ? 24.782 -2.533 -27.670 1.00 97.00 94 PHE A C 1
ATOM 747 O O . PHE A 1 94 ? 24.304 -2.764 -28.777 1.00 97.00 94 PHE A O 1
ATOM 754 N N . ALA A 1 95 ? 26.094 -2.371 -27.485 1.00 96.38 95 ALA A N 1
ATOM 755 C CA . ALA A 1 95 ? 27.045 -2.436 -28.595 1.00 96.38 95 ALA A CA 1
ATOM 756 C C . ALA A 1 95 ? 27.012 -3.800 -29.318 1.00 96.38 95 ALA A C 1
ATOM 758 O O . ALA A 1 95 ? 27.122 -3.861 -30.541 1.00 96.38 95 ALA A O 1
ATOM 759 N N . MET A 1 96 ? 26.814 -4.902 -28.584 1.00 96.19 96 MET A N 1
ATOM 760 C CA . MET A 1 96 ? 26.652 -6.233 -29.188 1.00 96.19 96 MET A CA 1
ATOM 761 C C . MET A 1 96 ? 25.350 -6.354 -29.988 1.00 96.19 96 MET A C 1
ATOM 763 O O . MET A 1 96 ? 25.337 -6.980 -31.048 1.00 96.19 96 MET A O 1
ATOM 767 N N . ILE A 1 97 ? 24.259 -5.763 -29.494 1.00 95.31 97 ILE A N 1
ATOM 768 C CA . ILE A 1 97 ? 22.971 -5.730 -30.200 1.00 95.31 97 ILE A CA 1
ATOM 769 C C . ILE A 1 97 ? 23.096 -4.914 -31.488 1.00 95.31 97 ILE A C 1
ATOM 771 O O . ILE A 1 97 ? 22.643 -5.364 -32.537 1.00 95.31 97 ILE A O 1
ATOM 775 N N . GLU A 1 98 ? 23.737 -3.750 -31.435 1.00 93.69 98 GLU A N 1
ATOM 776 C CA . GLU A 1 98 ? 23.973 -2.904 -32.607 1.00 93.69 98 GLU A CA 1
ATOM 777 C C . GLU A 1 98 ? 24.817 -3.619 -33.669 1.00 93.69 98 GLU A C 1
ATOM 779 O O . GLU A 1 98 ? 24.452 -3.603 -34.844 1.00 93.69 98 GLU A O 1
ATOM 784 N N . ASP A 1 99 ? 25.888 -4.315 -33.269 1.00 95.69 99 ASP A N 1
ATOM 785 C CA . ASP A 1 99 ? 26.696 -5.122 -34.194 1.00 95.69 99 ASP A CA 1
ATOM 786 C C . ASP A 1 99 ? 25.870 -6.249 -34.834 1.00 95.69 99 ASP A C 1
ATOM 788 O O . ASP A 1 99 ? 25.932 -6.470 -36.046 1.00 95.69 99 ASP A O 1
ATOM 792 N N . ALA A 1 100 ? 25.039 -6.938 -34.045 1.00 93.69 100 ALA A N 1
ATOM 793 C CA . ALA A 1 100 ? 24.140 -7.966 -34.562 1.00 93.69 100 ALA A CA 1
ATOM 794 C C . ALA A 1 100 ? 23.141 -7.387 -35.578 1.00 93.69 100 ALA A C 1
ATOM 796 O O . ALA A 1 100 ? 22.983 -7.937 -36.670 1.00 93.69 100 ALA A O 1
ATOM 797 N N . LEU A 1 101 ? 22.510 -6.253 -35.262 1.00 88.12 101 LEU A N 1
ATOM 798 C CA . LEU A 1 101 ? 21.583 -5.563 -36.161 1.00 88.12 101 LEU A CA 1
ATOM 799 C C . LEU A 1 101 ? 22.269 -5.099 -37.452 1.00 88.12 101 LEU A C 1
ATOM 801 O O . LEU A 1 101 ? 21.703 -5.266 -38.532 1.00 88.12 101 LEU A O 1
ATOM 805 N N . ALA A 1 102 ? 23.500 -4.591 -37.369 1.00 88.81 102 ALA A N 1
ATOM 806 C CA . ALA A 1 102 ? 24.275 -4.188 -38.539 1.00 88.81 102 ALA A CA 1
ATOM 807 C C . ALA A 1 102 ? 24.564 -5.373 -39.475 1.00 88.81 102 ALA A C 1
ATOM 809 O O . ALA A 1 102 ? 24.457 -5.241 -40.695 1.00 88.81 102 ALA A O 1
ATOM 810 N N . ARG A 1 103 ? 24.866 -6.555 -38.921 1.00 90.62 103 ARG A N 1
ATOM 811 C CA . ARG A 1 103 ? 25.046 -7.784 -39.713 1.00 90.62 103 ARG A CA 1
ATOM 812 C C . ARG A 1 103 ? 23.759 -8.202 -40.409 1.00 90.62 103 ARG A C 1
ATOM 814 O O . ARG A 1 103 ? 23.801 -8.548 -41.587 1.00 90.62 103 ARG A O 1
ATOM 821 N N . PHE A 1 104 ? 22.625 -8.156 -39.709 1.00 84.56 104 PHE A N 1
ATOM 822 C CA . PHE A 1 104 ? 21.334 -8.459 -40.326 1.00 84.56 104 PHE A CA 1
ATOM 823 C C . PHE A 1 104 ? 21.029 -7.496 -41.470 1.00 84.56 104 PHE A C 1
ATOM 825 O O . PHE A 1 104 ? 20.677 -7.952 -42.551 1.00 84.56 104 PHE A O 1
ATOM 832 N N . ALA A 1 105 ? 21.255 -6.196 -41.276 1.00 82.12 105 ALA A N 1
ATOM 833 C CA . ALA A 1 105 ? 21.055 -5.198 -42.321 1.00 82.12 105 ALA A CA 1
ATOM 834 C C . ALA A 1 105 ? 21.973 -5.418 -43.537 1.00 82.12 105 ALA A C 1
ATOM 836 O O . ALA A 1 105 ? 21.528 -5.280 -44.672 1.00 82.12 105 ALA A O 1
ATOM 837 N N . ALA A 1 106 ? 23.237 -5.798 -43.324 1.00 84.88 106 ALA A N 1
ATOM 838 C CA . ALA A 1 106 ? 24.189 -6.052 -44.408 1.00 84.88 106 ALA A CA 1
ATOM 839 C C . ALA A 1 106 ? 23.847 -7.298 -45.245 1.00 84.88 106 ALA A C 1
ATOM 841 O O . ALA A 1 106 ? 24.200 -7.368 -46.423 1.00 84.88 106 ALA A O 1
ATOM 842 N N . HIS A 1 107 ? 23.186 -8.283 -44.637 1.00 83.56 107 HIS A N 1
ATOM 843 C CA . HIS A 1 107 ? 22.782 -9.523 -45.297 1.00 83.56 107 HIS A CA 1
ATOM 844 C C . HIS A 1 107 ? 21.313 -9.534 -45.743 1.00 83.56 107 HIS A C 1
ATOM 846 O O . HIS A 1 107 ? 20.895 -10.512 -46.363 1.00 83.56 107 HIS A O 1
ATOM 852 N N . ASP A 1 108 ? 20.542 -8.477 -45.464 1.00 79.25 108 ASP A N 1
ATOM 853 C CA . ASP A 1 108 ? 19.157 -8.330 -45.915 1.00 79.25 108 ASP A CA 1
ATOM 854 C C . ASP A 1 108 ? 19.130 -7.967 -47.415 1.00 79.25 108 ASP A C 1
ATOM 856 O O . ASP A 1 108 ? 19.582 -6.883 -47.798 1.00 79.25 108 ASP A O 1
ATOM 860 N N . PRO A 1 109 ? 18.596 -8.833 -48.299 1.00 79.06 109 PRO A N 1
ATOM 861 C CA . PRO A 1 109 ? 18.507 -8.545 -49.729 1.00 79.06 109 PRO A CA 1
ATOM 862 C C . PRO A 1 109 ? 17.550 -7.392 -50.071 1.00 79.06 109 PRO A C 1
ATOM 864 O O . PRO A 1 109 ? 17.540 -6.942 -51.216 1.00 79.06 109 PRO A O 1
ATOM 867 N N . ASN A 1 110 ? 16.719 -6.940 -49.123 1.00 72.19 110 ASN A N 1
ATOM 868 C CA . ASN A 1 110 ? 15.702 -5.916 -49.332 1.00 72.19 110 ASN A CA 1
ATOM 869 C C . ASN A 1 110 ? 15.785 -4.790 -48.283 1.00 72.19 110 ASN A C 1
ATOM 871 O O . ASN A 1 110 ? 14.916 -4.628 -47.423 1.00 72.19 110 ASN A O 1
ATOM 875 N N . ILE A 1 111 ? 16.819 -3.956 -48.406 1.00 65.31 111 ILE A N 1
ATOM 876 C CA . ILE A 1 111 ? 17.067 -2.803 -47.523 1.00 65.31 111 ILE A CA 1
ATOM 877 C C . ILE A 1 111 ? 15.994 -1.696 -47.619 1.00 65.31 111 ILE A C 1
ATOM 879 O O . ILE A 1 111 ? 15.843 -0.885 -46.705 1.00 65.31 111 ILE A O 1
ATOM 883 N N . ASP A 1 112 ? 15.210 -1.677 -48.701 1.00 64.06 112 ASP A N 1
ATOM 884 C CA . ASP A 1 112 ? 14.176 -0.668 -48.965 1.00 64.06 112 ASP A CA 1
ATOM 885 C C . ASP A 1 112 ? 12.933 -0.810 -48.066 1.00 64.06 112 ASP A C 1
ATOM 887 O O . ASP A 1 112 ? 12.159 0.141 -47.933 1.00 64.06 112 ASP A O 1
ATOM 891 N N . ARG A 1 113 ? 12.749 -1.958 -47.392 1.00 64.44 113 ARG A N 1
ATOM 892 C CA . ARG A 1 113 ? 11.619 -2.177 -46.469 1.00 64.44 113 ARG A CA 1
ATOM 893 C C . ARG A 1 113 ? 11.645 -1.229 -45.262 1.00 64.44 113 ARG A C 1
ATOM 895 O O . ARG A 1 113 ? 10.600 -0.951 -44.685 1.00 64.44 113 ARG A O 1
ATOM 902 N N . TYR A 1 114 ? 12.817 -0.711 -44.895 1.00 58.53 114 TYR A N 1
ATOM 903 C CA . TYR A 1 114 ? 12.983 0.187 -43.744 1.00 58.53 114 TYR A CA 1
ATOM 904 C C . TYR A 1 114 ? 12.887 1.673 -44.113 1.00 58.53 114 TYR A C 1
ATOM 906 O O . TYR A 1 114 ? 12.771 2.514 -43.226 1.00 58.53 114 TYR A O 1
ATOM 914 N N . THR A 1 115 ? 12.961 2.013 -45.403 1.00 57.47 115 THR A N 1
ATOM 915 C CA . THR A 1 115 ? 13.119 3.404 -45.859 1.00 57.47 115 THR A CA 1
ATOM 916 C C . THR A 1 115 ? 11.883 3.975 -46.549 1.00 57.47 115 THR A C 1
ATOM 918 O O . THR A 1 115 ? 11.796 5.195 -46.685 1.00 57.47 115 THR A O 1
ATOM 921 N N . LYS A 1 116 ? 10.925 3.139 -46.979 1.00 55.12 116 LYS A N 1
ATOM 922 C CA . LYS A 1 116 ? 9.808 3.582 -47.836 1.00 55.12 116 LYS A CA 1
ATOM 923 C C . LYS A 1 116 ? 8.401 3.488 -47.246 1.00 55.12 116 LYS A C 1
ATOM 925 O O . LYS A 1 116 ? 7.508 4.071 -47.849 1.00 55.12 116 LYS A O 1
ATOM 930 N N . ASP A 1 117 ? 8.189 2.871 -46.083 1.00 50.28 117 ASP A N 1
ATOM 931 C CA . ASP A 1 117 ? 6.843 2.770 -45.499 1.00 50.28 117 ASP A CA 1
ATOM 932 C C . ASP A 1 117 ? 6.742 3.434 -44.115 1.00 50.28 117 ASP A C 1
ATOM 934 O O . ASP A 1 117 ? 7.375 2.970 -43.165 1.00 50.28 117 ASP A O 1
ATOM 938 N N . PRO A 1 118 ? 5.897 4.473 -43.937 1.00 54.22 118 PRO A N 1
ATOM 939 C CA . PRO A 1 118 ? 5.645 5.077 -42.626 1.00 54.22 118 PRO A CA 1
ATOM 940 C C . PRO A 1 118 ? 4.856 4.155 -41.683 1.00 54.22 118 PRO A C 1
ATOM 942 O O . PRO A 1 118 ? 4.589 4.529 -40.544 1.00 54.22 118 PRO A O 1
ATOM 945 N N . ASN A 1 119 ? 4.467 2.959 -42.137 1.00 52.72 119 ASN A N 1
ATOM 946 C CA . ASN A 1 119 ? 3.640 2.032 -41.379 1.00 52.72 119 ASN A CA 1
ATOM 947 C C . ASN A 1 119 ? 4.203 0.605 -41.446 1.00 52.72 119 ASN A C 1
ATOM 949 O O . ASN A 1 119 ? 3.609 -0.310 -42.021 1.00 52.72 119 ASN A O 1
ATOM 953 N N . ILE A 1 120 ? 5.380 0.439 -40.837 1.00 54.72 120 ILE A N 1
ATOM 954 C CA . ILE A 1 120 ? 6.168 -0.805 -40.776 1.00 54.72 120 ILE A CA 1
ATOM 955 C C . ILE A 1 120 ? 5.314 -1.996 -40.295 1.00 54.72 120 ILE A C 1
ATOM 957 O O . ILE A 1 120 ? 5.503 -3.117 -40.755 1.00 54.72 120 ILE A O 1
ATOM 961 N N . TYR A 1 121 ? 4.311 -1.752 -39.445 1.00 48.44 121 TYR A N 1
ATOM 962 C CA . TYR A 1 121 ? 3.394 -2.775 -38.931 1.00 48.44 121 TYR A CA 1
ATOM 963 C C . TYR A 1 121 ? 2.477 -3.399 -39.997 1.00 48.44 121 TYR A C 1
ATOM 965 O O . TYR A 1 121 ? 2.209 -4.594 -39.938 1.00 48.44 121 TYR A O 1
ATOM 973 N N . SER A 1 122 ? 2.045 -2.638 -41.006 1.00 45.91 122 SER A N 1
ATOM 974 C CA . SER A 1 122 ? 1.087 -3.127 -42.016 1.00 45.91 122 SER A CA 1
ATOM 975 C C . SER A 1 122 ? 1.708 -4.061 -43.067 1.00 45.91 122 SER A C 1
ATOM 977 O O . SER A 1 122 ? 1.035 -4.941 -43.603 1.00 45.91 122 SER A O 1
ATOM 979 N N . SER A 1 123 ? 3.013 -3.914 -43.325 1.00 45.59 123 SER A N 1
ATOM 980 C CA . SER A 1 123 ? 3.755 -4.711 -44.314 1.00 45.59 123 SER A CA 1
ATOM 981 C C . SER A 1 123 ? 4.086 -6.124 -43.804 1.00 45.59 123 SER A C 1
ATOM 983 O O . SER A 1 123 ? 4.128 -7.084 -44.576 1.00 45.59 123 SER A O 1
ATOM 985 N N . PHE A 1 124 ? 4.258 -6.291 -42.485 1.00 47.31 124 PHE A N 1
ATOM 986 C CA . PHE A 1 124 ? 4.480 -7.610 -41.879 1.00 47.31 124 PHE A CA 1
ATOM 987 C C . PHE A 1 124 ? 3.249 -8.524 -41.986 1.00 47.31 124 PHE A C 1
ATOM 989 O O . PHE A 1 124 ? 3.413 -9.723 -42.208 1.00 47.31 124 PHE A O 1
ATOM 996 N N . GLU A 1 125 ? 2.035 -7.969 -41.901 1.00 45.66 125 GLU A N 1
ATOM 997 C CA . GLU A 1 125 ? 0.783 -8.739 -41.977 1.00 45.66 125 GLU A CA 1
ATOM 998 C C . GLU A 1 125 ? 0.483 -9.277 -43.381 1.00 45.66 125 GLU A C 1
ATOM 1000 O O . GLU A 1 125 ? -0.134 -10.330 -43.520 1.00 45.66 125 GLU A O 1
ATOM 1005 N N . THR A 1 126 ? 0.923 -8.583 -44.435 1.00 48.00 126 THR A N 1
ATOM 1006 C CA . THR A 1 126 ? 0.564 -8.945 -45.818 1.00 48.00 126 THR A CA 1
ATOM 1007 C C . THR A 1 126 ? 1.510 -9.966 -46.447 1.00 48.00 126 THR A C 1
ATOM 1009 O O . THR A 1 126 ? 1.100 -10.694 -47.349 1.00 48.00 126 THR A O 1
ATOM 1012 N N . GLN A 1 127 ? 2.768 -10.044 -45.997 1.00 48.19 127 GLN A N 1
ATOM 1013 C CA . GLN A 1 127 ? 3.747 -10.979 -46.568 1.00 48.19 127 GLN A CA 1
ATOM 1014 C C . GLN A 1 127 ? 3.810 -12.322 -45.828 1.00 48.19 127 GLN A C 1
ATOM 1016 O O . GLN A 1 127 ? 4.117 -13.346 -46.440 1.00 48.19 127 GLN A O 1
ATOM 1021 N N . TYR A 1 128 ? 3.483 -12.342 -44.537 1.00 48.00 128 TYR A N 1
ATOM 1022 C CA . TYR A 1 128 ? 3.348 -13.572 -43.768 1.00 48.00 128 TYR A CA 1
ATOM 1023 C C . TYR A 1 128 ? 1.914 -13.688 -43.279 1.00 48.00 128 TYR A C 1
ATOM 1025 O O . TYR A 1 128 ? 1.599 -13.354 -42.139 1.00 48.00 128 TYR A O 1
ATOM 1033 N N . GLN A 1 129 ? 1.049 -14.238 -44.133 1.00 49.97 129 GLN A N 1
ATOM 1034 C CA . GLN A 1 129 ? -0.178 -14.866 -43.660 1.00 49.97 129 GLN A CA 1
ATOM 1035 C C . GLN A 1 129 ? 0.239 -16.092 -42.830 1.00 49.97 129 GLN A C 1
ATOM 1037 O O . GLN A 1 129 ? 0.313 -17.215 -43.329 1.00 49.97 129 GLN A O 1
ATOM 1042 N N . CYS A 1 130 ? 0.618 -15.870 -41.571 1.00 47.06 130 CYS A N 1
ATOM 1043 C CA . CYS A 1 130 ? 0.827 -16.948 -40.622 1.00 47.06 130 CYS A CA 1
ATOM 1044 C C . CYS A 1 130 ? -0.532 -17.653 -40.489 1.00 47.06 130 CYS A C 1
ATOM 1046 O O . CYS A 1 130 ? -1.504 -16.990 -40.109 1.00 47.06 130 CYS A O 1
ATOM 1048 N N . PRO A 1 131 ? -0.668 -18.935 -40.879 1.00 53.25 131 PRO A N 1
ATOM 1049 C CA . PRO A 1 131 ? -1.937 -19.628 -40.727 1.00 53.25 131 PRO A CA 1
ATOM 1050 C C . PRO A 1 131 ? -2.323 -19.587 -39.244 1.00 53.25 131 PRO A C 1
ATOM 1052 O O . PRO A 1 131 ? -1.434 -19.711 -38.396 1.00 53.25 131 PRO A O 1
ATOM 1055 N N . PRO A 1 132 ? -3.611 -19.384 -38.908 1.00 54.38 132 PRO A N 1
ATOM 1056 C CA . PRO A 1 132 ? -4.029 -19.318 -37.518 1.00 54.38 132 PRO A CA 1
ATOM 1057 C C . PRO A 1 132 ? -3.566 -20.592 -36.812 1.00 54.38 132 PRO A C 1
ATOM 1059 O O . PRO A 1 132 ? -3.957 -21.701 -37.180 1.00 54.38 132 PRO A O 1
ATOM 1062 N N . VAL A 1 133 ? -2.679 -20.429 -35.831 1.00 54.69 133 VAL A N 1
ATOM 1063 C CA . VAL A 1 133 ? -2.260 -21.525 -34.961 1.00 54.69 133 VAL A CA 1
ATOM 1064 C C . VAL A 1 133 ? -3.503 -22.028 -34.220 1.00 54.69 133 VAL A C 1
ATOM 1066 O O . VAL A 1 133 ? -4.220 -21.212 -33.635 1.00 54.69 133 VAL A O 1
ATOM 1069 N N . PRO A 1 134 ? -3.807 -23.339 -34.253 1.00 59.72 134 PRO A N 1
ATOM 1070 C CA . PRO A 1 134 ? -4.951 -23.887 -33.536 1.00 59.72 134 PRO A CA 1
ATOM 1071 C C . PRO A 1 134 ? -4.873 -23.513 -32.054 1.00 59.72 134 PRO A C 1
ATOM 1073 O O . PRO A 1 134 ? -3.811 -23.627 -31.444 1.00 59.72 134 PRO A O 1
ATOM 1076 N N . TYR A 1 135 ? -5.997 -23.090 -31.472 1.00 52.00 135 TYR A N 1
ATOM 1077 C CA . TYR A 1 135 ? -6.097 -22.635 -30.076 1.00 52.00 135 TYR A CA 1
ATOM 1078 C C . TYR A 1 135 ? -5.500 -23.630 -29.059 1.00 52.00 135 TYR A C 1
ATOM 1080 O O . TYR A 1 135 ? -4.954 -23.236 -28.029 1.00 52.00 135 TYR A O 1
ATOM 1088 N N . GLU A 1 136 ? -5.510 -24.920 -29.393 1.00 51.62 136 GLU A N 1
ATOM 1089 C CA . GLU A 1 136 ? -4.911 -26.003 -28.606 1.00 51.62 136 GLU A CA 1
ATOM 1090 C C . GLU A 1 136 ? -3.394 -25.833 -28.380 1.00 51.62 136 GLU A C 1
ATOM 1092 O O . GLU A 1 136 ? -2.882 -26.249 -27.343 1.00 51.62 136 GLU A O 1
ATOM 1097 N N . TYR A 1 137 ? -2.676 -25.149 -29.280 1.00 50.44 137 TYR A N 1
ATOM 1098 C CA . TYR A 1 137 ? -1.244 -24.860 -29.125 1.00 50.44 137 TYR A CA 1
ATOM 1099 C C . TYR A 1 137 ? -0.952 -23.651 -28.224 1.00 50.44 137 TYR A C 1
ATOM 1101 O O . TYR A 1 137 ? 0.137 -23.570 -27.656 1.00 50.44 137 TYR A O 1
ATOM 1109 N N . MET A 1 138 ? -1.907 -22.732 -28.035 1.00 50.69 138 MET A N 1
ATOM 1110 C CA . MET A 1 138 ? -1.735 -21.595 -27.119 1.00 50.69 138 MET A CA 1
ATOM 1111 C C . MET A 1 138 ? -1.935 -21.997 -25.654 1.00 50.69 138 MET A C 1
ATOM 1113 O O . MET A 1 138 ? -1.264 -21.459 -24.778 1.00 50.69 138 MET A O 1
ATOM 1117 N N . SER A 1 139 ? -2.776 -23.002 -25.386 1.00 51.31 139 SER A N 1
ATOM 1118 C CA . SER A 1 139 ? -2.983 -23.544 -24.035 1.00 51.31 139 SER A CA 1
ATOM 1119 C C . SER A 1 139 ? -1.723 -24.182 -23.433 1.00 51.31 139 SER A C 1
ATOM 1121 O O . SER A 1 139 ? -1.634 -24.311 -22.213 1.00 51.31 139 SER A O 1
ATOM 1123 N N . ALA A 1 140 ? -0.760 -24.603 -24.258 1.00 55.38 140 ALA A N 1
ATOM 1124 C CA . ALA A 1 140 ? 0.446 -25.291 -23.799 1.00 55.38 140 ALA A CA 1
ATOM 1125 C C . ALA A 1 140 ? 1.597 -24.343 -23.410 1.00 55.38 140 ALA A C 1
ATOM 1127 O O . ALA A 1 140 ? 2.572 -24.794 -22.813 1.00 55.38 140 ALA A O 1
ATOM 1128 N N . LEU A 1 141 ? 1.510 -23.046 -23.738 1.00 52.31 141 LEU A N 1
ATOM 1129 C CA . LEU A 1 141 ? 2.630 -22.105 -23.593 1.00 52.31 141 LEU A CA 1
ATOM 1130 C C . LEU A 1 141 ? 2.413 -20.999 -22.551 1.00 52.31 141 LEU A C 1
ATOM 1132 O O . LEU A 1 141 ? 3.331 -20.215 -22.318 1.00 52.31 141 LEU A O 1
ATOM 1136 N N . THR A 1 142 ? 1.263 -20.938 -21.870 1.00 52.44 142 THR A N 1
ATOM 1137 C CA . THR A 1 142 ? 1.000 -19.880 -20.876 1.00 52.44 142 THR A CA 1
ATOM 1138 C C . THR A 1 142 ? 0.197 -20.345 -19.651 1.00 52.44 142 THR A C 1
ATOM 1140 O O . THR A 1 142 ? -0.982 -20.030 -19.517 1.00 52.44 142 THR A O 1
ATOM 1143 N N . PRO A 1 143 ? 0.830 -20.973 -18.643 1.00 46.72 143 PRO A N 1
ATOM 1144 C CA . PRO A 1 143 ? 0.190 -21.126 -17.336 1.00 46.72 143 PRO A CA 1
ATOM 1145 C C . PRO A 1 143 ? 0.135 -19.829 -16.511 1.00 46.72 143 PRO A C 1
ATOM 1147 O O . PRO A 1 143 ? -0.448 -19.847 -15.437 1.00 46.72 143 PRO A O 1
ATOM 1150 N N . GLN A 1 144 ? 0.774 -18.728 -16.937 1.00 47.34 144 GLN A N 1
ATOM 1151 C CA . GLN A 1 144 ? 1.098 -17.602 -16.035 1.00 47.34 144 GLN A CA 1
ATOM 1152 C C . GLN A 1 144 ? 0.492 -16.242 -16.427 1.00 47.34 144 GLN A C 1
ATOM 1154 O O . GLN A 1 144 ? 0.656 -15.271 -15.699 1.00 47.3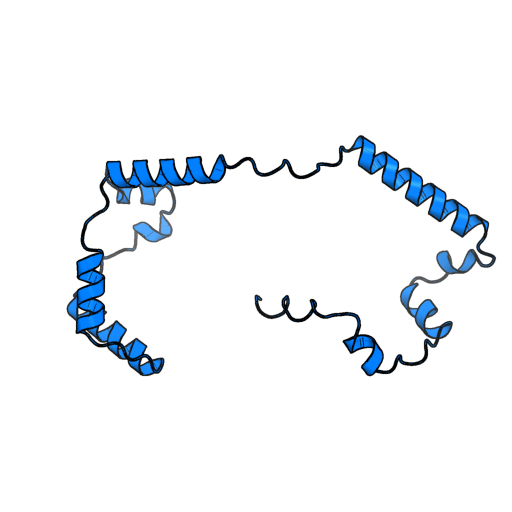4 144 GLN A O 1
ATOM 1159 N N . LEU A 1 145 ? -0.245 -16.148 -17.538 1.00 48.16 145 LEU A N 1
ATOM 1160 C CA . LEU A 1 145 ? -0.813 -14.870 -18.002 1.00 48.16 145 LEU A CA 1
ATOM 1161 C C . LEU A 1 145 ? -2.215 -14.551 -17.451 1.00 48.16 145 LEU A C 1
ATOM 1163 O O . LEU A 1 145 ? -2.730 -13.479 -17.724 1.00 48.16 145 LEU A O 1
ATOM 1167 N N . TRP A 1 146 ? -2.822 -15.425 -16.639 1.00 41.66 146 TRP A N 1
ATOM 1168 C CA . TRP A 1 146 ? -4.147 -15.182 -16.038 1.00 41.66 146 TRP A CA 1
ATOM 1169 C C . TRP A 1 146 ? -4.102 -14.472 -14.673 1.00 41.66 146 TRP A C 1
ATOM 1171 O O . TRP A 1 146 ? -5.152 -14.150 -14.122 1.00 41.66 146 TRP A O 1
ATOM 1181 N N . MET A 1 147 ? -2.913 -14.229 -14.108 1.00 40.09 147 MET A N 1
ATOM 1182 C CA . MET A 1 147 ? -2.771 -13.634 -12.768 1.00 40.09 147 MET A CA 1
ATOM 1183 C C . MET A 1 147 ? -2.675 -12.104 -12.755 1.00 40.09 147 MET A C 1
ATOM 1185 O O . MET A 1 147 ? -2.804 -11.509 -11.689 1.00 40.09 147 MET A O 1
ATOM 1189 N N . VAL A 1 148 ? -2.456 -11.456 -13.903 1.00 51.09 148 VAL A N 1
ATOM 1190 C CA . VAL A 1 148 ? -2.158 -10.011 -13.940 1.00 51.09 148 VAL A CA 1
ATOM 1191 C C . VAL A 1 148 ? -3.419 -9.149 -14.115 1.00 51.09 148 VAL A C 1
ATOM 1193 O O . VAL A 1 148 ? -3.426 -7.993 -13.707 1.00 51.09 148 VAL A O 1
ATOM 1196 N N . ASP A 1 149 ? -4.531 -9.722 -14.585 1.00 47.53 149 ASP A N 1
ATOM 1197 C CA . ASP A 1 149 ? -5.746 -8.961 -14.932 1.00 47.53 149 ASP A CA 1
ATOM 1198 C C . ASP A 1 149 ? -6.786 -8.872 -13.794 1.00 47.53 149 ASP A C 1
ATOM 1200 O O . ASP A 1 149 ? -7.981 -8.711 -14.036 1.00 47.53 149 ASP A O 1
ATOM 1204 N N . LYS A 1 150 ? -6.364 -9.019 -12.532 1.00 45.88 150 LYS A N 1
ATOM 1205 C CA . LYS A 1 150 ? -7.262 -8.990 -11.356 1.00 45.88 150 LYS A CA 1
ATOM 1206 C C . LYS A 1 150 ? -6.885 -7.954 -10.291 1.00 45.88 150 LYS A C 1
ATOM 1208 O O . LYS A 1 150 ? -7.424 -8.021 -9.191 1.00 45.88 150 LYS A O 1
ATOM 1213 N N . TRP A 1 151 ? -5.986 -7.018 -10.602 1.00 40.34 151 TRP A N 1
ATOM 1214 C CA . TRP A 1 151 ? -5.533 -5.992 -9.650 1.00 40.34 151 TRP A CA 1
ATOM 1215 C C . TRP A 1 151 ? -5.376 -4.581 -10.239 1.00 40.34 151 TRP A C 1
ATOM 1217 O O . TRP A 1 151 ? -4.564 -3.812 -9.736 1.00 40.34 151 TRP A O 1
ATOM 1227 N N . TRP A 1 152 ? -6.180 -4.239 -11.250 1.00 41.00 152 TRP A N 1
ATOM 1228 C CA . TRP A 1 152 ? -6.642 -2.881 -11.590 1.00 41.00 152 TRP A CA 1
ATOM 1229 C C . TRP A 1 152 ? -8.020 -2.988 -12.254 1.00 41.00 152 TRP A C 1
ATOM 1231 O O . TRP A 1 152 ? -8.755 -1.977 -12.237 1.00 41.00 152 TRP A O 1
#

pLDDT: mean 72.78, std 17.3, range [40.09, 97.0]

Organism: Cnephaeus nilssonii (NCBI:txid3371016)

Sequence (152 aa):
MNLNGVWKNFCPQFVNDFHGFEDSVEVVIKNVVELSNQLDLEVEAEDVTELLASHGEELTAEDLTQLKQQFIEEEDTPTPEPRRFTSKELAGAFAMIEDALARFAAHDPNIDRYTKDPNIYSSFETQYQCPPVPYEYMSALTPQLWMVDKWW